Protein AF-A0A2N5ZR32-F1 (afdb_monomer)

Structure (mmCIF, N/CA/C/O backbone):
data_AF-A0A2N5ZR32-F1
#
_entry.id   AF-A0A2N5ZR32-F1
#
loop_
_atom_site.group_PDB
_atom_site.id
_atom_site.type_symbol
_atom_site.label_atom_id
_atom_site.label_alt_id
_atom_site.label_comp_id
_atom_site.label_asym_id
_atom_site.label_entity_id
_atom_site.label_seq_id
_atom_site.pdbx_PDB_ins_code
_atom_site.Cartn_x
_atom_site.Cartn_y
_atom_site.Cartn_z
_atom_site.occupancy
_atom_site.B_iso_o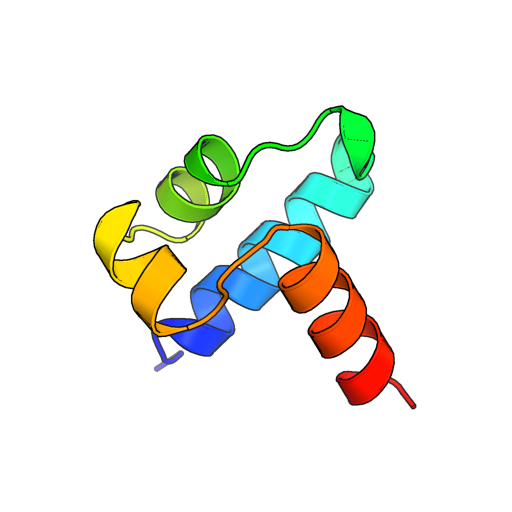r_equiv
_atom_site.auth_seq_id
_atom_site.auth_comp_id
_atom_site.auth_asym_id
_atom_site.auth_atom_id
_atom_site.pdbx_PDB_model_num
ATOM 1 N N . MET A 1 1 ? -16.542 -11.957 0.393 1.00 76.12 1 MET A N 1
ATOM 2 C CA . MET A 1 1 ? -16.267 -10.584 0.879 1.00 76.12 1 MET A CA 1
ATOM 3 C C . MET A 1 1 ? -14.759 -10.409 0.917 1.00 76.12 1 MET A C 1
ATOM 5 O O . MET A 1 1 ? -14.122 -11.247 1.535 1.00 76.12 1 MET A O 1
ATOM 9 N N . LYS A 1 2 ? -14.192 -9.399 0.242 1.00 85.44 2 LYS A N 1
ATOM 10 C CA . LYS A 1 2 ? -12.733 -9.187 0.235 1.00 85.44 2 LYS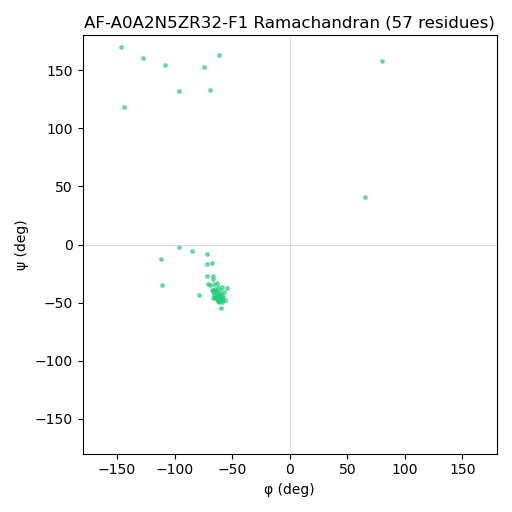 A CA 1
ATOM 11 C C . LYS A 1 2 ? -12.238 -8.728 1.610 1.00 85.44 2 LYS A C 1
ATOM 13 O O . LYS A 1 2 ? -12.827 -7.818 2.208 1.00 85.44 2 LYS A O 1
ATOM 18 N N . SER A 1 3 ? -11.168 -9.347 2.090 1.00 95.81 3 SER A N 1
ATOM 19 C CA . SER A 1 3 ? -10.408 -8.951 3.272 1.00 95.81 3 SER A CA 1
ATOM 20 C C . SER A 1 3 ? -9.813 -7.551 3.107 1.00 95.81 3 SER A C 1
ATOM 22 O O . SER A 1 3 ? -9.714 -7.003 2.008 1.00 95.81 3 SER A O 1
ATOM 24 N N . LYS A 1 4 ? -9.402 -6.941 4.222 1.00 96.88 4 LYS A N 1
ATOM 25 C CA . LYS A 1 4 ? -8.757 -5.621 4.198 1.00 96.88 4 LYS A CA 1
ATOM 26 C C . LYS A 1 4 ? -7.435 -5.652 3.426 1.00 96.88 4 LYS A C 1
ATOM 28 O O . LYS A 1 4 ? -7.177 -4.719 2.676 1.00 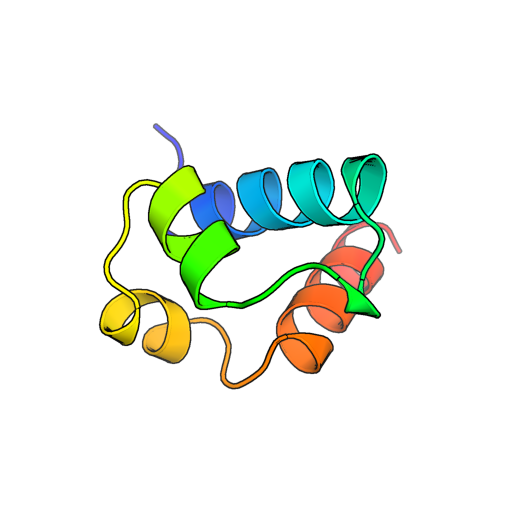96.88 4 LYS A O 1
ATOM 33 N N . LYS A 1 5 ? -6.673 -6.746 3.540 1.00 96.69 5 LYS A N 1
ATOM 34 C CA . LYS A 1 5 ? -5.440 -6.967 2.775 1.00 96.69 5 LYS A CA 1
ATOM 35 C C . LYS A 1 5 ? -5.709 -7.023 1.268 1.00 96.69 5 LYS A C 1
ATOM 37 O O . LYS A 1 5 ? -5.065 -6.295 0.525 1.00 96.69 5 LYS A O 1
ATOM 42 N N . GLU A 1 6 ? -6.702 -7.798 0.825 1.00 97.12 6 GLU A N 1
ATOM 43 C CA . GLU A 1 6 ? -7.076 -7.871 -0.601 1.00 97.12 6 GLU A CA 1
ATOM 44 C C . GLU A 1 6 ? -7.518 -6.509 -1.146 1.00 97.12 6 GLU A C 1
ATOM 46 O O . GLU A 1 6 ? -7.073 -6.105 -2.212 1.00 97.12 6 GLU A O 1
ATOM 51 N N . LYS A 1 7 ? -8.319 -5.749 -0.385 1.00 97.94 7 LYS A N 1
ATOM 52 C CA . LYS A 1 7 ? -8.732 -4.393 -0.791 1.00 97.94 7 LYS A CA 1
ATOM 53 C C . LYS A 1 7 ? -7.549 -3.443 -0.976 1.00 97.94 7 LYS A C 1
ATOM 55 O O . LYS A 1 7 ? -7.568 -2.624 -1.889 1.00 97.94 7 LYS A O 1
ATOM 60 N N . ILE A 1 8 ? -6.542 -3.534 -0.106 1.00 98.19 8 ILE A N 1
ATOM 61 C CA . ILE A 1 8 ? -5.311 -2.742 -0.220 1.00 98.19 8 ILE A CA 1
ATOM 62 C C . ILE A 1 8 ? -4.553 -3.116 -1.498 1.00 98.19 8 ILE A C 1
ATOM 64 O O . ILE A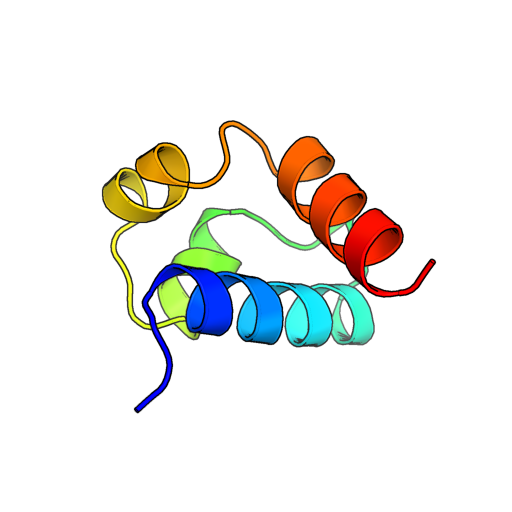 1 8 ? -4.128 -2.228 -2.233 1.00 98.19 8 ILE A O 1
ATOM 68 N N . VAL A 1 9 ? -4.415 -4.414 -1.769 1.00 97.94 9 VAL A N 1
ATOM 69 C CA . VAL A 1 9 ? -3.726 -4.934 -2.957 1.00 97.94 9 VAL A CA 1
ATOM 70 C C . VAL A 1 9 ? -4.430 -4.500 -4.242 1.00 97.94 9 VAL A C 1
ATOM 72 O O . VAL A 1 9 ? -3.780 -3.943 -5.122 1.00 97.94 9 VAL A O 1
ATOM 75 N N . ASP A 1 10 ? -5.753 -4.658 -4.329 1.00 97.94 10 ASP A N 1
ATOM 76 C CA . ASP A 1 10 ? -6.536 -4.229 -5.496 1.00 97.94 10 ASP A CA 1
ATOM 77 C C . ASP A 1 10 ? -6.373 -2.725 -5.777 1.00 97.94 10 ASP A C 1
ATOM 79 O O . ASP A 1 10 ? -6.162 -2.305 -6.919 1.00 97.94 10 ASP A O 1
ATOM 83 N N . ALA A 1 11 ? -6.458 -1.905 -4.723 1.00 98.25 11 ALA A N 1
ATOM 84 C CA . ALA A 1 11 ? -6.301 -0.458 -4.823 1.00 98.25 11 ALA A CA 1
ATOM 85 C C . ALA A 1 11 ? -4.886 -0.072 -5.273 1.00 98.25 11 ALA A C 1
ATOM 87 O O . ALA A 1 11 ? -4.719 0.843 -6.079 1.00 98.25 11 ALA A O 1
ATOM 88 N N . ALA A 1 12 ? -3.866 -0.771 -4.775 1.00 98.31 12 ALA A N 1
ATOM 89 C CA . ALA A 1 12 ? -2.483 -0.544 -5.165 1.00 98.31 12 ALA A CA 1
ATOM 90 C C . ALA A 1 12 ? -2.227 -0.922 -6.625 1.00 98.31 12 ALA A C 1
ATOM 92 O O . ALA A 1 12 ? -1.664 -0.109 -7.348 1.00 98.31 12 ALA A O 1
ATOM 93 N N . ILE A 1 13 ? -2.696 -2.089 -7.081 1.00 98.19 13 ILE A N 1
ATOM 94 C CA . ILE A 1 13 ? -2.586 -2.513 -8.487 1.00 98.19 13 ILE A CA 1
ATOM 95 C C . ILE A 1 13 ? -3.218 -1.468 -9.410 1.00 98.19 13 ILE A C 1
ATOM 97 O O . ILE A 1 13 ? -2.589 -1.032 -10.372 1.00 98.19 13 ILE A O 1
ATOM 101 N N . THR A 1 14 ? -4.430 -1.020 -9.075 1.00 98.31 14 THR A N 1
ATOM 102 C CA . THR A 1 14 ? -5.152 -0.004 -9.852 1.00 98.31 14 THR A CA 1
ATOM 103 C C . THR A 1 14 ? -4.357 1.300 -9.924 1.00 98.31 14 THR A C 1
ATOM 105 O O . THR A 1 14 ? -4.024 1.773 -11.007 1.00 98.31 14 THR A O 1
ATOM 108 N N . LEU A 1 15 ? -3.971 1.859 -8.773 1.00 98.56 15 LEU A N 1
ATOM 109 C CA . LEU A 1 15 ? -3.299 3.159 -8.722 1.00 98.56 15 LEU A CA 1
ATOM 110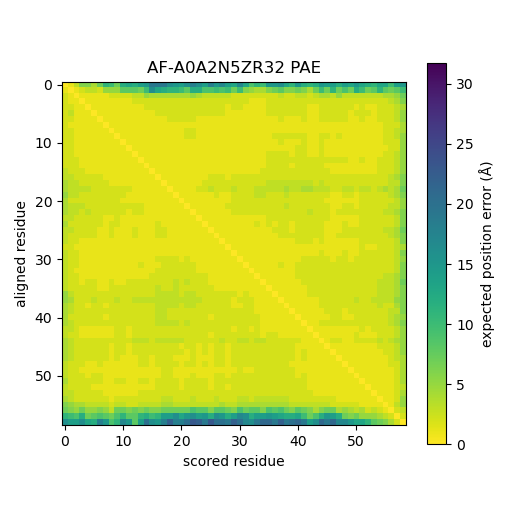 C C . LEU A 1 15 ? -1.879 3.125 -9.296 1.00 98.56 15 LEU A C 1
ATOM 112 O O . LEU A 1 15 ? -1.461 4.102 -9.916 1.00 98.56 15 LEU A O 1
ATOM 116 N N . PHE A 1 16 ? -1.145 2.022 -9.120 1.00 98.12 16 PHE A N 1
ATOM 117 C CA . PHE A 1 16 ? 0.160 1.834 -9.751 1.00 98.12 16 PHE A CA 1
ATOM 118 C C . PHE A 1 16 ? 0.040 1.753 -11.273 1.00 98.12 16 PHE A C 1
ATOM 120 O O . PHE A 1 16 ? 0.887 2.324 -11.954 1.00 98.12 16 PHE A O 1
ATOM 127 N N . GLY A 1 17 ? -1.000 1.102 -11.803 1.00 97.62 17 GLY A N 1
ATOM 128 C CA . GLY A 1 17 ? -1.268 1.055 -13.242 1.00 97.62 17 GLY A CA 1
ATOM 129 C C . GLY A 1 17 ? -1.667 2.413 -13.828 1.00 97.62 17 GLY A C 1
ATOM 130 O O . GLY A 1 17 ? -1.220 2.763 -14.914 1.00 97.62 17 GLY A O 1
ATOM 131 N N . GLU A 1 18 ? -2.465 3.198 -13.101 1.00 98.12 18 GLU A N 1
ATOM 132 C CA . GLU A 1 18 ? -2.962 4.500 -13.571 1.00 98.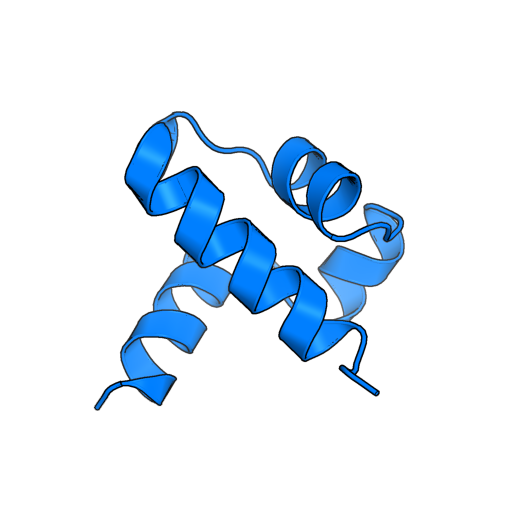12 18 GLU A CA 1
ATOM 133 C C . GLU A 1 18 ? -1.928 5.626 -13.449 1.00 98.12 18 GLU A C 1
ATOM 135 O O . GLU A 1 18 ? -1.782 6.443 -14.354 1.00 98.12 18 GLU A O 1
ATOM 140 N N . ASN A 1 19 ? -1.215 5.688 -12.321 1.00 97.50 19 ASN A N 1
ATOM 141 C CA . ASN A 1 19 ? -0.366 6.833 -11.975 1.00 97.50 19 ASN A CA 1
ATOM 142 C C . ASN A 1 19 ? 1.133 6.495 -11.986 1.00 97.50 19 ASN A C 1
ATOM 144 O O . ASN A 1 19 ? 1.976 7.392 -11.915 1.00 97.50 19 ASN A O 1
ATOM 148 N N . GLY A 1 20 ? 1.486 5.211 -12.042 1.00 97.75 20 GLY A N 1
ATOM 149 C CA . GLY A 1 20 ? 2.836 4.726 -11.781 1.00 97.75 20 GLY A CA 1
ATOM 150 C C . GLY A 1 20 ? 3.144 4.605 -10.284 1.00 97.75 20 GLY A C 1
ATOM 151 O O . GLY A 1 20 ? 2.542 5.257 -9.421 1.00 97.75 20 GLY A O 1
ATOM 152 N N . PHE A 1 21 ? 4.139 3.774 -9.961 1.00 97.88 21 PHE A N 1
ATOM 153 C CA . PHE A 1 21 ? 4.560 3.514 -8.581 1.00 97.88 21 PHE A CA 1
ATOM 154 C C . PHE A 1 21 ? 5.000 4.788 -7.852 1.00 97.88 21 PHE A C 1
ATOM 156 O O . PHE A 1 21 ? 4.534 5.061 -6.746 1.00 97.88 21 PHE A O 1
ATOM 163 N N . HIS A 1 22 ? 5.874 5.597 -8.459 1.00 98.06 22 HIS A N 1
ATOM 164 C CA . HIS A 1 22 ? 6.453 6.773 -7.798 1.00 98.06 22 HIS A CA 1
ATOM 165 C C . HIS A 1 22 ? 5.418 7.860 -7.474 1.00 98.06 22 HIS A C 1
ATOM 167 O O . HIS A 1 22 ? 5.512 8.461 -6.406 1.00 98.06 22 HIS A O 1
ATOM 173 N N . ASN A 1 23 ? 4.391 8.036 -8.313 1.00 98.31 23 ASN A N 1
ATOM 174 C CA . ASN A 1 23 ? 3.342 9.045 -8.109 1.00 98.31 23 ASN A CA 1
ATOM 175 C C . ASN A 1 23 ? 2.200 8.571 -7.198 1.00 98.31 23 ASN A C 1
ATOM 177 O O . ASN A 1 23 ? 1.313 9.350 -6.855 1.00 98.31 23 ASN A O 1
ATOM 181 N N . THR A 1 24 ? 2.211 7.301 -6.794 1.00 98.44 24 THR A N 1
ATOM 182 C CA . THR A 1 24 ? 1.215 6.741 -5.881 1.00 98.44 24 THR A CA 1
ATOM 183 C C . THR A 1 24 ? 1.741 6.766 -4.449 1.00 98.44 24 THR A C 1
ATOM 185 O O . THR A 1 24 ? 2.862 6.339 -4.172 1.00 98.44 24 THR A O 1
ATOM 188 N N . SER A 1 25 ? 0.936 7.244 -3.504 1.00 97.94 25 SER A N 1
ATOM 189 C CA . SER A 1 25 ? 1.256 7.259 -2.072 1.00 97.94 25 SER A CA 1
ATOM 190 C C . SER A 1 25 ? 0.428 6.241 -1.284 1.00 97.94 25 SER A C 1
ATOM 192 O O . SER A 1 25 ? -0.708 5.927 -1.639 1.00 97.94 25 SER A O 1
ATOM 194 N N . ILE A 1 26 ? 0.956 5.794 -0.139 1.00 97.62 26 ILE A N 1
ATOM 195 C CA . ILE A 1 26 ? 0.229 4.934 0.814 1.00 97.62 26 ILE A CA 1
ATOM 196 C C . ILE A 1 26 ? -1.110 5.557 1.235 1.00 97.62 26 ILE A C 1
ATOM 198 O O . ILE A 1 26 ? -2.109 4.858 1.366 1.00 97.62 26 ILE A O 1
ATOM 202 N N . SER A 1 27 ? -1.159 6.880 1.409 1.00 97.88 27 SER A N 1
ATOM 203 C CA . SER A 1 27 ? -2.395 7.582 1.771 1.00 97.88 27 SER A CA 1
ATOM 204 C C . SER A 1 27 ? -3.470 7.473 0.681 1.00 97.88 27 SER A C 1
ATOM 206 O O . SER A 1 27 ? -4.642 7.286 1.007 1.00 97.88 27 SER A O 1
ATOM 208 N N . GLN A 1 28 ? -3.093 7.574 -0.601 1.00 98.38 28 GLN A N 1
ATOM 209 C CA . GLN A 1 28 ? -4.026 7.395 -1.722 1.00 98.38 28 GLN A CA 1
ATOM 210 C C . GLN A 1 28 ? -4.541 5.956 -1.784 1.00 98.38 28 GLN A C 1
ATOM 212 O O . GLN A 1 28 ? -5.747 5.759 -1.920 1.00 98.38 28 GLN A O 1
ATOM 217 N N . ILE A 1 29 ? -3.654 4.971 -1.608 1.00 98.44 29 ILE A N 1
ATOM 218 C CA . ILE A 1 29 ? -4.027 3.551 -1.598 1.00 98.44 29 ILE A CA 1
ATOM 219 C C . ILE A 1 29 ? -4.995 3.259 -0.449 1.00 98.44 29 ILE A C 1
ATOM 221 O O . ILE A 1 29 ? -6.067 2.710 -0.681 1.00 98.44 29 ILE A O 1
ATOM 225 N N . ALA A 1 30 ? -4.676 3.691 0.775 1.00 98.06 30 ALA A N 1
ATOM 226 C CA . ALA A 1 30 ? -5.536 3.484 1.939 1.00 98.06 30 ALA A CA 1
ATOM 227 C C . ALA A 1 30 ? -6.929 4.109 1.747 1.00 98.06 30 ALA A C 1
ATOM 229 O O . ALA A 1 30 ? -7.947 3.468 2.020 1.00 98.06 30 ALA A O 1
ATOM 230 N N . LYS A 1 31 ? -6.981 5.338 1.209 1.00 98.38 31 LYS A N 1
ATOM 231 C CA . LYS A 1 31 ? -8.238 6.022 0.881 1.00 98.38 31 LYS A CA 1
ATOM 232 C C . LYS A 1 31 ? -9.053 5.236 -0.148 1.00 98.38 31 LYS A C 1
ATOM 234 O O . LYS A 1 31 ? -10.245 5.041 0.065 1.00 98.38 31 LYS A O 1
ATOM 239 N N . ASN A 1 32 ? -8.426 4.779 -1.233 1.00 98.31 32 ASN A N 1
ATOM 240 C CA . ASN A 1 32 ? -9.103 4.031 -2.295 1.00 98.31 32 ASN A CA 1
ATOM 241 C C . ASN A 1 32 ? -9.596 2.653 -1.799 1.00 98.31 32 ASN A C 1
ATOM 243 O O . ASN A 1 32 ? -10.733 2.273 -2.057 1.00 98.31 32 ASN A O 1
ATOM 247 N N . ALA A 1 33 ? -8.806 1.970 -0.965 1.00 97.88 33 ALA A N 1
ATOM 248 C CA . ALA A 1 33 ? -9.165 0.692 -0.345 1.00 97.8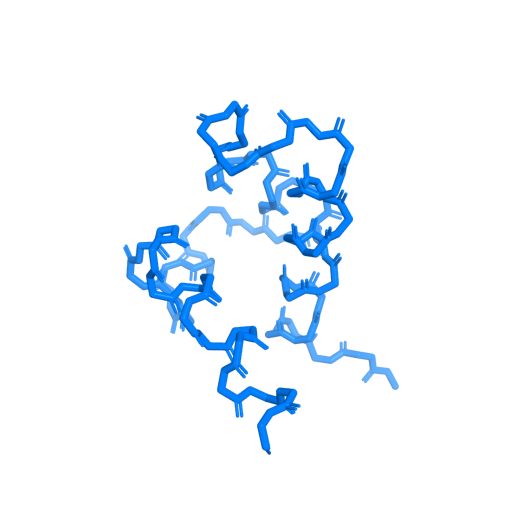8 33 ALA A CA 1
ATOM 249 C C . ALA A 1 33 ? -10.240 0.800 0.762 1.00 97.88 33 ALA A C 1
ATOM 251 O O . ALA A 1 33 ? -10.721 -0.222 1.269 1.00 97.88 33 ALA A O 1
ATOM 252 N N . GLY A 1 34 ? -10.616 2.018 1.176 1.00 97.94 34 GLY A N 1
ATOM 253 C CA . GLY A 1 34 ? -11.570 2.250 2.263 1.00 97.94 34 GLY A CA 1
ATOM 254 C C . GLY A 1 34 ? -11.040 1.781 3.624 1.00 97.94 34 GLY A C 1
ATOM 255 O O . GLY A 1 34 ? -11.766 1.155 4.407 1.00 97.94 34 GLY A O 1
ATOM 256 N N . VAL A 1 35 ? -9.755 2.030 3.886 1.00 97.50 35 VAL A N 1
ATOM 257 C CA . VAL A 1 35 ? -9.069 1.696 5.141 1.00 97.50 35 VAL A CA 1
ATOM 258 C C . VAL A 1 35 ? -8.356 2.915 5.717 1.00 97.50 35 VAL A C 1
ATOM 260 O O . VAL A 1 35 ? -8.077 3.887 5.019 1.00 97.50 35 VAL A O 1
ATOM 263 N N . SER A 1 36 ? -8.048 2.880 7.013 1.00 97.69 36 SER A N 1
ATOM 264 C CA . SER A 1 36 ? -7.199 3.911 7.606 1.00 97.69 36 SER A CA 1
ATOM 265 C C . SER A 1 36 ? -5.739 3.700 7.200 1.00 97.69 36 SER A C 1
ATOM 267 O O . SER A 1 36 ? -5.293 2.573 6.980 1.00 97.69 36 SER A O 1
ATOM 269 N N . LYS A 1 37 ? -4.964 4.788 7.165 1.00 95.88 37 LYS A N 1
ATOM 270 C CA . LYS A 1 37 ? -3.515 4.720 6.935 1.00 95.88 37 LYS A CA 1
ATOM 271 C C . LYS A 1 37 ? -2.804 3.868 7.999 1.00 95.88 37 LYS A C 1
ATOM 273 O O . LYS A 1 37 ? -1.891 3.130 7.666 1.00 95.88 37 LYS A O 1
ATOM 278 N N . GLY A 1 38 ? -3.252 3.921 9.257 1.00 96.88 38 GLY A N 1
ATOM 279 C CA . GLY A 1 38 ? -2.718 3.065 10.324 1.00 96.88 38 GLY A CA 1
ATOM 280 C C . GLY A 1 38 ? -2.979 1.578 10.074 1.00 96.88 38 GLY A C 1
ATOM 281 O O . GLY A 1 38 ? -2.063 0.775 10.183 1.00 96.88 38 GLY A O 1
ATOM 282 N N . LEU A 1 39 ? -4.196 1.214 9.646 1.00 96.31 39 LEU A N 1
ATOM 283 C CA . LEU A 1 39 ? -4.519 -0.176 9.306 1.00 96.31 39 LEU A CA 1
ATOM 284 C C . LEU A 1 39 ? -3.693 -0.678 8.118 1.00 96.31 39 LEU A C 1
ATOM 286 O O . LEU A 1 39 ? -3.350 -1.852 8.079 1.00 96.31 39 LEU A O 1
ATOM 290 N N . MET A 1 40 ? -3.363 0.194 7.165 1.00 96.00 40 MET A N 1
ATOM 291 C CA . MET A 1 40 ? -2.473 -0.158 6.061 1.00 96.00 40 MET A CA 1
ATOM 292 C C . MET A 1 40 ? -1.101 -0.621 6.565 1.00 96.00 40 MET A C 1
ATOM 294 O O . MET A 1 40 ? -0.636 -1.676 6.144 1.00 96.00 40 MET A O 1
ATOM 298 N N . TYR A 1 41 ? -0.502 0.118 7.503 1.00 96.44 41 TYR A N 1
ATOM 299 C CA . TYR A 1 41 ? 0.797 -0.238 8.080 1.00 96.44 41 TYR A CA 1
ATOM 300 C C . TYR A 1 41 ? 0.774 -1.515 8.928 1.00 96.44 41 TYR A C 1
ATOM 302 O O . TYR A 1 41 ? 1.823 -2.107 9.140 1.00 96.44 41 TYR A O 1
ATOM 310 N N . ASN A 1 42 ? -0.400 -2.001 9.347 1.00 97.00 42 ASN A N 1
ATOM 311 C CA . ASN A 1 42 ? -0.516 -3.329 9.962 1.00 97.00 42 ASN A CA 1
ATOM 312 C C . ASN A 1 42 ? -0.337 -4.477 8.949 1.00 97.00 42 ASN A C 1
ATOM 314 O O . ASN A 1 42 ? -0.170 -5.621 9.363 1.00 97.00 42 ASN A O 1
ATOM 318 N N . TYR A 1 43 ? -0.453 -4.200 7.645 1.00 96.81 43 TYR A N 1
ATOM 319 C CA . TYR A 1 43 ? -0.324 -5.199 6.579 1.00 96.81 43 TYR A CA 1
ATOM 320 C C . TYR A 1 43 ? 0.930 -5.022 5.727 1.00 96.81 43 TYR A C 1
ATOM 322 O O . TYR A 1 43 ? 1.448 -6.022 5.243 1.00 96.81 43 TYR A O 1
ATOM 330 N N . PHE A 1 44 ? 1.356 -3.776 5.502 1.00 97.25 44 PHE A N 1
ATOM 331 C CA . PHE A 1 44 ? 2.508 -3.432 4.674 1.00 97.25 44 PHE A CA 1
ATOM 332 C C . PHE A 1 44 ? 3.231 -2.230 5.288 1.00 97.25 44 PHE A C 1
ATOM 334 O O . PHE A 1 44 ? 2.666 -1.139 5.384 1.00 97.25 44 PHE A O 1
ATOM 341 N N . GLU A 1 45 ? 4.484 -2.419 5.676 1.00 96.38 45 GLU A N 1
ATOM 342 C CA . GLU A 1 45 ? 5.368 -1.418 6.272 1.00 96.38 45 GLU A CA 1
ATOM 343 C C . GLU A 1 45 ? 5.715 -0.300 5.281 1.00 96.38 45 GLU A C 1
ATOM 345 O O . GLU A 1 45 ? 5.919 0.852 5.671 1.00 96.38 45 GLU A O 1
ATOM 350 N N . SER A 1 46 ? 5.753 -0.612 3.981 1.00 97.44 46 SER A N 1
ATOM 351 C CA . SER A 1 46 ? 6.120 0.343 2.931 1.00 97.44 46 SER A CA 1
ATOM 352 C C . SER A 1 46 ? 5.385 0.115 1.607 1.00 97.44 46 SER A C 1
ATOM 354 O O . SER A 1 46 ? 4.699 -0.888 1.395 1.00 97.44 46 SER A O 1
ATOM 356 N N . LYS A 1 47 ? 5.525 1.078 0.687 1.00 97.25 47 LYS A N 1
ATOM 357 C CA . LYS A 1 47 ? 4.953 0.982 -0.665 1.00 97.25 47 LYS A CA 1
ATOM 358 C C . LYS A 1 47 ? 5.712 -0.057 -1.492 1.00 97.25 47 LYS A C 1
ATOM 360 O O . LYS A 1 47 ? 5.117 -0.757 -2.303 1.00 97.25 47 LYS A O 1
ATOM 365 N N . GLU A 1 48 ? 7.012 -0.154 -1.249 1.00 98.19 48 GLU A N 1
ATOM 366 C CA . GLU A 1 48 ? 7.955 -1.099 -1.828 1.00 98.19 48 GLU A CA 1
ATOM 367 C C . GLU A 1 48 ? 7.624 -2.533 -1.404 1.00 98.19 48 GLU A C 1
ATOM 369 O O . GLU A 1 48 ? 7.563 -3.415 -2.256 1.00 98.19 48 GLU A O 1
ATOM 374 N N . GLU A 1 49 ? 7.344 -2.767 -0.117 1.00 98.00 49 GLU A N 1
ATOM 375 C CA . GLU A 1 49 ? 6.917 -4.083 0.375 1.00 98.00 49 GLU A CA 1
ATOM 376 C C . GLU A 1 49 ? 5.589 -4.513 -0.257 1.00 98.00 49 GLU A C 1
ATOM 378 O O . GLU A 1 49 ? 5.451 -5.649 -0.703 1.00 98.00 49 GLU A O 1
ATOM 383 N N . LEU A 1 50 ? 4.626 -3.593 -0.363 1.00 97.81 50 LEU A N 1
ATOM 384 C CA . LEU A 1 50 ? 3.363 -3.862 -1.043 1.00 97.81 50 LEU A CA 1
ATOM 385 C C . LEU A 1 50 ? 3.566 -4.198 -2.525 1.00 97.81 50 LEU A C 1
ATOM 387 O O . LEU A 1 50 ? 2.967 -5.148 -3.025 1.00 97.81 50 LEU A O 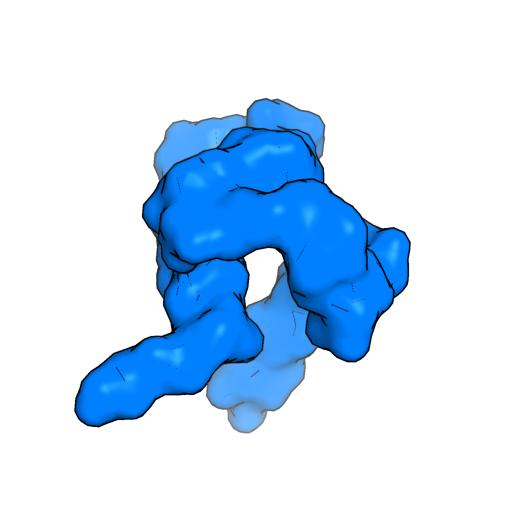1
ATOM 391 N N . LEU A 1 51 ? 4.415 -3.445 -3.227 1.00 97.62 51 LEU A N 1
ATOM 392 C CA . LEU A 1 51 ? 4.744 -3.733 -4.620 1.00 97.62 51 LEU A CA 1
ATOM 393 C C . LEU A 1 51 ? 5.400 -5.112 -4.758 1.00 97.62 51 LEU A C 1
ATOM 395 O O . LEU A 1 51 ? 5.010 -5.886 -5.627 1.00 97.62 51 LEU A O 1
ATOM 399 N N . LYS A 1 52 ? 6.352 -5.440 -3.879 1.00 97.75 52 LYS A N 1
ATOM 400 C CA . LYS A 1 52 ? 6.993 -6.756 -3.845 1.00 97.75 52 LYS A CA 1
A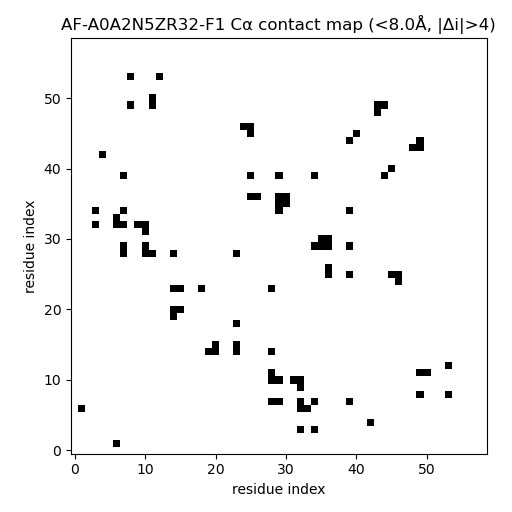TOM 401 C C . LYS A 1 52 ? 5.967 -7.867 -3.623 1.00 97.75 52 LYS A C 1
ATOM 403 O O . LYS A 1 52 ? 5.950 -8.822 -4.386 1.00 97.75 52 LYS A O 1
ATOM 408 N N . TYR A 1 53 ? 5.069 -7.706 -2.652 1.00 97.19 53 TYR A N 1
ATOM 409 C CA . TYR A 1 53 ? 4.000 -8.670 -2.392 1.00 97.19 53 TYR A CA 1
ATOM 410 C C . TYR A 1 53 ? 3.110 -8.899 -3.622 1.00 97.19 53 TYR A C 1
ATOM 412 O O . TYR A 1 53 ? 2.759 -10.037 -3.915 1.00 97.19 53 TYR A O 1
ATOM 420 N N . ILE A 1 54 ? 2.772 -7.839 -4.367 1.00 96.19 54 ILE A N 1
ATOM 421 C CA . ILE A 1 54 ? 2.000 -7.942 -5.616 1.00 96.19 54 ILE A CA 1
ATOM 422 C C . ILE A 1 54 ? 2.750 -8.769 -6.667 1.00 96.19 54 ILE A C 1
ATOM 424 O O . ILE A 1 54 ? 2.138 -9.614 -7.317 1.00 96.19 54 ILE A O 1
ATOM 428 N N . PHE A 1 55 ? 4.056 -8.548 -6.832 1.00 95.25 55 PHE A N 1
ATOM 429 C CA . PHE A 1 55 ? 4.868 -9.335 -7.764 1.00 95.25 55 PHE A CA 1
ATOM 430 C C . PHE A 1 55 ? 5.001 -10.798 -7.328 1.00 95.25 55 PHE A C 1
ATOM 432 O O . PHE A 1 55 ? 4.859 -11.683 -8.166 1.00 95.25 55 PHE A O 1
ATOM 439 N N . ASP A 1 56 ? 5.189 -11.055 -6.031 1.00 95.00 56 ASP A N 1
ATOM 440 C CA . ASP A 1 56 ? 5.305 -12.410 -5.479 1.00 95.00 56 ASP A CA 1
ATOM 441 C C . ASP A 1 56 ? 3.988 -13.209 -5.604 1.00 95.00 56 ASP A C 1
ATOM 443 O O . ASP A 1 56 ? 4.019 -14.431 -5.683 1.00 95.00 56 ASP A O 1
ATOM 447 N N . MET A 1 57 ? 2.821 -12.547 -5.647 1.00 86.00 57 MET A N 1
ATOM 448 C CA . MET A 1 57 ? 1.521 -13.200 -5.890 1.00 86.00 57 MET A CA 1
ATOM 449 C C . MET A 1 57 ? 1.322 -13.673 -7.336 1.00 86.00 57 MET A C 1
ATOM 451 O O . MET A 1 57 ? 0.487 -14.545 -7.575 1.00 86.00 57 MET A O 1
ATOM 455 N N . GLY A 1 58 ? 1.987 -13.026 -8.296 1.00 69.69 58 GLY A N 1
ATOM 456 C CA . GLY A 1 58 ? 1.865 -13.322 -9.726 1.00 69.69 58 GLY A CA 1
ATOM 457 C C . GLY A 1 58 ? 2.948 -14.258 -10.266 1.00 69.69 58 GLY A C 1
ATOM 458 O O . GLY A 1 58 ? 2.918 -14.558 -11.461 1.00 69.69 58 GLY A O 1
ATOM 459 N N . ALA A 1 59 ? 3.895 -14.662 -9.415 1.00 52.06 59 ALA A N 1
ATOM 460 C CA . ALA A 1 59 ? 4.980 -15.593 -9.718 1.00 52.06 59 ALA A CA 1
ATOM 461 C C . ALA A 1 59 ? 4.589 -17.057 -9.465 1.00 52.06 59 ALA A C 1
ATOM 463 O O . ALA A 1 59 ? 3.732 -17.314 -8.587 1.00 52.06 59 ALA A O 1
#

pLDDT: mean 95.49, std 7.56, range [52.06, 98.56]

Radius of gyration: 10.29 Å; Cα contacts (8 Å, |Δi|>4): 48; chains: 1; bounding box: 24×25×24 Å

Solvent-accessible surface area (backbone atoms only — not comparable to full-atom values): 3431 Å² total; per-residue (Å²): 132,83,51,72,68,55,33,40,50,56,28,39,56,52,43,33,72,75,59,32,64,87,74,48,50,67,64,57,26,19,57,69,36,73,47,52,60,69,61,44,50,77,77,35,88,43,71,67,54,45,52,50,52,55,54,61,71,76,103

Secondary structure (DSSP, 8-state):
---HHHHHHHHHHHHHHHH-TTT--HHHHHHHTT--HHHHHTT-SSHHHHHHHHHHH--

Nearest PDB structures (foldseek):
  3ppb-assembly1_B  TM=1.000E+00  e=4.650E-04  Shewanella loihica PV-4
  4me9-assembly1_B  TM=9.619E-01  e=6.904E-04  Bacillus cereus ATCC 10987
  4xk4-assembly2_D  TM=9.605E-01  e=1.522E-03  Escherichia coli K-12
  3vuq-assembly1_B  TM=9.614E-01  e=2.136E-03  Thermus thermophilus HB8
  3bhq-assembly1_B  TM=9.672E-01  e=5.272E-03  Mesorhizobium japonicum MAFF 303099

Mean predicted aligned error: 2.45 Å

Sequence (59 aa):
MKSKKEKIVDAAITLFGENGFHNTSISQIAKNAGVSKGLMYNYFESKEELLKYIFDMGA

Foldseek 3Di:
DDDLLRLLLVLLVVCCVVPNLVRDDLCSSCVSSVHDSVVSCVNAVDSVRSVVVNVVVVD